Protein AF-L7U6J7-F1 (afdb_monomer)

Sequence (99 aa):
MTSPKTPPRTPTPGMAELVERLERAVTASLGSLGEGTKPLLDVVREGAKALEPGPGGARLSLKEREAWGVQLESTFQRLEDVMEGLQLAARAQAGGKRD

Mean predicted aligned error: 8.23 Å

Foldseek 3Di:
DDDDDDDDDDDDDAQQVVLVVVLVVLCVLQPVLSVVLVVLSVLSNVLSCQCDPDVPDDHDDPVVNVVSVVSNVVSVVVVVVSSVVSVVVVVVVVVPPDD

Secondary structure (DSSP, 8-state):
-----PPP-PPPPPHHHHHHHHHHHHHHHHGGGGGGGHHHHHHHHHHHHHHS--TTPPPPPHHHHHHHHHHHHHHHHHHHHHHHHHHHHHHHHHHS---

Solvent-accessible surface area (backbone atoms only — not comparable to full-atom values): 5975 Å² total; per-residue (Å²): 138,83,78,84,81,75,78,84,79,76,80,78,79,52,60,64,58,52,46,56,49,47,55,50,52,48,37,73,75,43,50,83,61,28,64,80,45,45,74,51,51,50,52,50,49,54,46,31,47,52,76,58,45,57,94,91,49,73,78,64,53,71,69,56,48,51,52,45,48,56,53,46,53,56,40,51,54,51,49,50,55,52,53,50,52,50,52,53,52,53,51,51,61,67,67,64,77,76,128

Organism: Myxococcus stipitatus (strain DSM 14675 / JCM 12634 / Mx s8) (NCBI:txid1278073)

Nearest PDB structures (foldseek):
  2ap3-assembly1_A  TM=6.299E-01  e=7.392E+00  Staphylococcus aureus subsp. aureus MW2

Radius of gyration: 19.5 Å; Cα contacts (8 Å, |Δi|>4): 43; chains: 1; bounding box: 52×54×45 Å

Structure (mmCIF, N/CA/C/O backbone):
data_AF-L7U6J7-F1
#
_entry.id   AF-L7U6J7-F1
#
loop_
_atom_site.group_PDB
_atom_site.id
_atom_site.type_symbol
_atom_site.label_atom_id
_atom_site.label_alt_id
_atom_site.label_comp_id
_atom_site.label_asym_id
_atom_site.label_entity_id
_atom_site.label_seq_id
_atom_site.pdbx_PDB_ins_code
_atom_site.Cartn_x
_atom_site.Cartn_y
_atom_site.Cartn_z
_atom_site.occupancy
_atom_site.B_iso_or_equiv
_atom_site.auth_seq_id
_atom_site.auth_comp_id
_atom_site.auth_asym_id
_atom_site.auth_atom_id
_atom_site.pdbx_PDB_model_num
ATOM 1 N N . MET A 1 1 ? -22.896 47.154 -4.694 1.00 44.56 1 MET A N 1
ATOM 2 C CA . MET A 1 1 ? -22.556 45.976 -3.869 1.00 44.56 1 MET A CA 1
ATOM 3 C C . MET A 1 1 ? -22.317 44.805 -4.812 1.00 44.56 1 MET A C 1
ATOM 5 O O . MET A 1 1 ? -23.281 44.273 -5.341 1.00 44.56 1 MET A O 1
ATOM 9 N N . THR A 1 2 ? -21.066 44.470 -5.123 1.00 55.75 2 THR A N 1
ATOM 10 C CA . THR A 1 2 ? -20.729 43.304 -5.956 1.00 55.75 2 THR A CA 1
ATOM 11 C C . THR A 1 2 ? -20.306 42.161 -5.039 1.00 55.75 2 THR A C 1
ATOM 13 O O . THR A 1 2 ? -19.296 42.251 -4.345 1.00 55.75 2 THR A O 1
ATOM 16 N N . SER A 1 3 ? -21.120 41.107 -4.983 1.00 56.84 3 SER A N 1
ATOM 17 C CA . SER A 1 3 ? -20.820 39.903 -4.205 1.00 56.84 3 SER A CA 1
ATOM 18 C C . SER A 1 3 ? -19.557 39.217 -4.742 1.00 56.84 3 SER A C 1
ATOM 20 O O . SER A 1 3 ? -19.438 39.044 -5.959 1.00 56.84 3 SER A O 1
ATOM 22 N N . PRO A 1 4 ? -18.619 38.787 -3.880 1.00 60.41 4 PRO A N 1
ATOM 23 C CA . PRO A 1 4 ? -17.456 38.033 -4.322 1.00 60.41 4 PRO A CA 1
ATOM 24 C C . PRO A 1 4 ? -17.881 36.632 -4.784 1.00 60.41 4 PRO A C 1
ATOM 26 O O . PRO A 1 4 ? -18.419 35.835 -4.016 1.00 60.41 4 PRO A O 1
ATOM 29 N N . LYS A 1 5 ? -17.627 36.332 -6.062 1.00 61.19 5 LYS A N 1
ATOM 30 C CA . LYS A 1 5 ? -17.779 35.005 -6.668 1.00 61.19 5 LYS A CA 1
ATOM 31 C C . LYS A 1 5 ? -16.718 34.077 -6.075 1.00 61.19 5 LYS A C 1
ATOM 33 O O . LYS A 1 5 ? -15.545 34.172 -6.423 1.00 61.19 5 LYS A O 1
ATOM 38 N N . THR A 1 6 ? -17.118 33.207 -5.154 1.00 66.44 6 THR A N 1
ATOM 39 C CA . THR A 1 6 ? -16.232 32.179 -4.596 1.00 66.44 6 THR A CA 1
ATOM 40 C C . THR A 1 6 ? -15.828 31.211 -5.718 1.00 66.44 6 THR A C 1
ATOM 42 O O . THR A 1 6 ? -16.708 30.765 -6.461 1.00 66.44 6 THR A O 1
ATOM 45 N N . PRO A 1 7 ? -14.533 30.890 -5.898 1.00 65.88 7 PRO A N 1
ATOM 46 C CA . PRO A 1 7 ? -14.125 29.895 -6.882 1.00 65.88 7 PRO A CA 1
ATOM 47 C C . PRO A 1 7 ? -14.674 28.511 -6.490 1.00 65.88 7 PRO A C 1
ATOM 49 O O . PRO A 1 7 ? -14.757 28.206 -5.294 1.00 65.88 7 PRO A O 1
ATOM 52 N N . PRO A 1 8 ? -15.066 27.666 -7.462 1.00 67.19 8 PRO A N 1
ATOM 53 C CA . PRO A 1 8 ? -15.501 26.307 -7.169 1.00 67.19 8 PRO A CA 1
ATOM 54 C C . PRO A 1 8 ? -14.341 25.541 -6.526 1.00 67.19 8 PRO A C 1
ATOM 56 O O . PRO A 1 8 ? -13.254 25.456 -7.096 1.00 67.19 8 PRO A O 1
ATOM 59 N N . ARG A 1 9 ? -14.558 24.992 -5.325 1.00 61.66 9 ARG A N 1
ATOM 60 C CA . ARG A 1 9 ? -13.611 24.047 -4.723 1.00 61.66 9 ARG A CA 1
ATOM 61 C C . ARG A 1 9 ? -13.667 22.782 -5.572 1.00 61.66 9 ARG A C 1
ATOM 63 O O . ARG A 1 9 ? -14.707 22.129 -5.611 1.00 61.66 9 ARG A O 1
ATOM 70 N N . THR A 1 10 ? -12.589 22.454 -6.276 1.00 65.31 10 THR A N 1
ATOM 71 C CA . THR A 1 10 ? -12.444 21.119 -6.865 1.00 65.31 10 THR A CA 1
ATOM 72 C C . THR A 1 10 ? -12.567 20.089 -5.742 1.00 65.31 10 THR A C 1
ATOM 74 O O . THR A 1 10 ? -11.886 20.252 -4.724 1.00 65.31 10 THR A O 1
ATOM 77 N N . PRO A 1 11 ? -13.438 19.075 -5.871 1.00 69.75 11 PRO A N 1
ATOM 78 C CA . PRO A 1 11 ? -13.563 18.046 -4.851 1.00 69.75 11 PRO A CA 1
ATOM 79 C C . PRO A 1 11 ? -12.220 17.328 -4.691 1.00 69.75 11 PRO A C 1
ATOM 81 O O . PRO A 1 11 ? -11.580 16.959 -5.676 1.00 69.75 11 PRO A O 1
ATOM 84 N N . THR A 1 12 ? -11.772 17.183 -3.445 1.00 74.56 12 THR A N 1
ATOM 85 C CA . THR A 1 12 ? -10.593 16.379 -3.118 1.00 74.56 12 THR A CA 1
ATOM 86 C C . THR A 1 12 ? -10.911 14.919 -3.449 1.00 74.56 12 THR A C 1
ATOM 88 O O . THR A 1 12 ? -11.977 14.448 -3.043 1.00 74.56 12 THR A O 1
ATOM 91 N N . PRO A 1 13 ? -10.050 14.209 -4.197 1.00 80.94 13 PRO A N 1
ATOM 92 C CA . PRO A 1 13 ? -10.284 12.804 -4.511 1.00 80.94 13 PRO A CA 1
ATOM 93 C C . PRO A 1 13 ? -10.287 11.967 -3.227 1.00 80.94 13 PRO A C 1
ATOM 95 O O . PRO A 1 13 ? -9.488 12.217 -2.323 1.00 80.94 13 PRO A O 1
ATOM 98 N N . GLY A 1 14 ? -11.184 10.981 -3.158 1.00 88.62 14 GLY A N 1
ATOM 99 C CA . GLY A 1 14 ? -11.215 10.008 -2.061 1.00 88.62 14 GLY A CA 1
ATOM 100 C C . GLY A 1 14 ? -10.011 9.064 -2.104 1.00 88.62 14 GLY A C 1
ATOM 101 O O . GLY A 1 14 ? -9.338 8.940 -3.134 1.00 88.62 14 GLY A O 1
ATOM 102 N N . MET A 1 15 ? -9.748 8.359 -1.003 1.00 89.38 15 MET A N 1
ATOM 103 C CA . MET A 1 15 ? -8.601 7.449 -0.904 1.00 89.38 15 MET A CA 1
ATOM 104 C C . MET A 1 15 ? -8.656 6.342 -1.958 1.00 89.38 15 MET A C 1
ATOM 106 O O . MET A 1 15 ? -7.638 6.039 -2.572 1.00 89.38 15 MET A O 1
ATOM 110 N N . ALA A 1 16 ? -9.838 5.781 -2.220 1.00 88.69 16 ALA A N 1
ATOM 111 C CA . ALA A 1 16 ? -10.007 4.747 -3.242 1.00 88.69 16 ALA A CA 1
ATOM 112 C C . ALA A 1 16 ? -9.551 5.228 -4.631 1.00 88.69 16 ALA A C 1
ATOM 114 O O . ALA A 1 16 ? -8.814 4.526 -5.322 1.00 88.69 16 ALA A O 1
ATOM 115 N N . GLU A 1 17 ? -9.909 6.459 -5.001 1.00 92.12 17 GLU A N 1
ATOM 116 C CA . GLU A 1 17 ? -9.525 7.044 -6.286 1.00 92.12 17 GLU A CA 1
ATOM 117 C C . GLU A 1 17 ? -8.006 7.274 -6.370 1.00 92.12 17 GLU A C 1
ATOM 119 O O . GLU A 1 17 ? -7.390 7.054 -7.416 1.00 92.12 17 GLU A O 1
ATOM 124 N N . LEU A 1 18 ? -7.379 7.691 -5.264 1.00 92.62 18 LEU A N 1
ATOM 125 C CA . LEU A 1 18 ? -5.926 7.852 -5.182 1.00 92.62 18 LEU A CA 1
ATOM 126 C C . LEU A 1 18 ? -5.195 6.517 -5.363 1.00 92.62 18 LEU A C 1
ATOM 128 O O . LEU A 1 18 ? -4.210 6.471 -6.103 1.00 92.62 18 LEU A 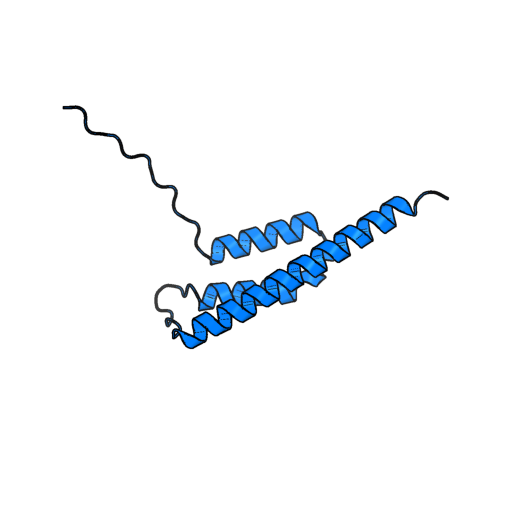O 1
ATOM 132 N N . VAL A 1 19 ? -5.694 5.432 -4.763 1.00 93.25 19 VAL A N 1
ATOM 133 C CA . VAL A 1 19 ? -5.129 4.088 -4.961 1.00 93.25 19 VAL A CA 1
ATOM 134 C C . VAL A 1 19 ? -5.256 3.652 -6.419 1.00 93.25 19 VAL A C 1
ATOM 136 O O . VAL A 1 19 ? -4.263 3.255 -7.019 1.00 93.25 19 VAL A O 1
ATOM 139 N N . GLU A 1 20 ? -6.423 3.815 -7.044 1.00 93.44 20 GLU A N 1
ATOM 140 C CA . GLU A 1 20 ? -6.598 3.467 -8.462 1.00 93.44 20 GLU A CA 1
ATOM 141 C C . GLU A 1 20 ? -5.693 4.287 -9.396 1.00 93.44 20 GLU A C 1
ATOM 143 O O . GLU A 1 20 ? -5.273 3.823 -10.462 1.00 93.44 20 GLU A O 1
ATOM 148 N N . ARG A 1 21 ? -5.408 5.547 -9.051 1.00 94.25 21 ARG A N 1
ATOM 149 C CA . ARG A 1 21 ? -4.442 6.374 -9.791 1.00 94.25 21 ARG A CA 1
ATOM 150 C C . ARG A 1 21 ? -3.016 5.854 -9.613 1.00 94.25 21 A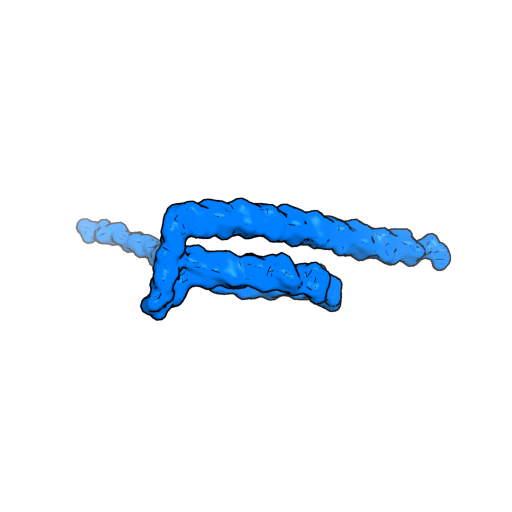RG A C 1
ATOM 152 O O . ARG A 1 21 ? -2.294 5.775 -10.606 1.00 94.25 21 ARG A O 1
ATOM 159 N N . LEU A 1 22 ? -2.630 5.467 -8.397 1.00 92.06 22 LEU A N 1
ATOM 160 C CA . LEU A 1 22 ? -1.321 4.877 -8.111 1.00 92.06 22 LEU A CA 1
ATOM 161 C C . LEU A 1 22 ? -1.115 3.572 -8.889 1.00 92.06 22 LEU A C 1
ATOM 163 O O . LEU A 1 22 ? -0.114 3.430 -9.583 1.00 92.06 22 LEU A O 1
ATOM 167 N N . GLU A 1 23 ? -2.076 2.651 -8.842 1.00 91.88 23 GLU A N 1
ATOM 168 C CA . GLU A 1 23 ? -1.993 1.363 -9.544 1.00 91.88 23 GLU A CA 1
ATOM 169 C C . GLU A 1 23 ? -1.813 1.540 -11.055 1.00 91.88 23 GLU A C 1
ATOM 171 O O . GLU A 1 23 ? -0.985 0.868 -11.680 1.00 91.88 23 GLU A O 1
ATOM 176 N N . ARG A 1 24 ? -2.544 2.495 -11.644 1.00 91.94 24 ARG A N 1
ATOM 177 C CA . ARG A 1 24 ? -2.393 2.860 -13.058 1.00 91.94 24 ARG A CA 1
ATOM 178 C C . ARG A 1 24 ? -1.020 3.448 -13.352 1.00 91.94 24 ARG A C 1
ATOM 180 O O . ARG A 1 24 ? -0.415 3.065 -14.350 1.00 91.94 24 ARG A O 1
ATOM 187 N N . ALA A 1 25 ? -0.520 4.343 -12.502 1.00 90.44 25 ALA A N 1
ATOM 188 C CA . ALA A 1 25 ? 0.794 4.954 -12.678 1.00 90.44 25 ALA A CA 1
ATOM 189 C C . ALA A 1 25 ? 1.927 3.918 -12.597 1.00 90.44 25 ALA A C 1
ATOM 191 O O . ALA A 1 25 ? 2.822 3.914 -13.444 1.00 90.44 25 ALA A O 1
ATOM 192 N N . VAL A 1 26 ? 1.857 3.000 -11.629 1.00 87.88 26 VAL A N 1
ATOM 193 C CA . VAL A 1 26 ? 2.830 1.912 -11.461 1.00 87.88 26 VAL A CA 1
ATOM 194 C C . VAL A 1 26 ? 2.781 0.957 -12.654 1.00 87.88 26 VAL A C 1
ATOM 196 O O . VAL A 1 26 ? 3.818 0.658 -13.244 1.00 87.88 26 VAL A O 1
ATOM 199 N N . THR A 1 27 ? 1.584 0.551 -13.085 1.00 86.25 27 THR A N 1
ATOM 200 C CA . THR A 1 27 ? 1.409 -0.319 -14.261 1.00 86.25 27 THR A CA 1
ATOM 201 C C . THR A 1 27 ? 1.944 0.336 -15.537 1.00 86.25 27 THR A C 1
ATOM 203 O O . THR A 1 27 ? 2.658 -0.305 -16.305 1.00 86.25 27 THR A O 1
ATOM 206 N N . ALA A 1 28 ? 1.649 1.621 -15.755 1.00 87.69 28 ALA A N 1
ATOM 207 C CA . ALA A 1 28 ? 2.130 2.360 -16.920 1.00 87.69 28 ALA A CA 1
ATOM 208 C C . ALA A 1 28 ? 3.658 2.529 -16.926 1.00 87.69 28 ALA A C 1
ATOM 210 O O . ALA A 1 28 ? 4.270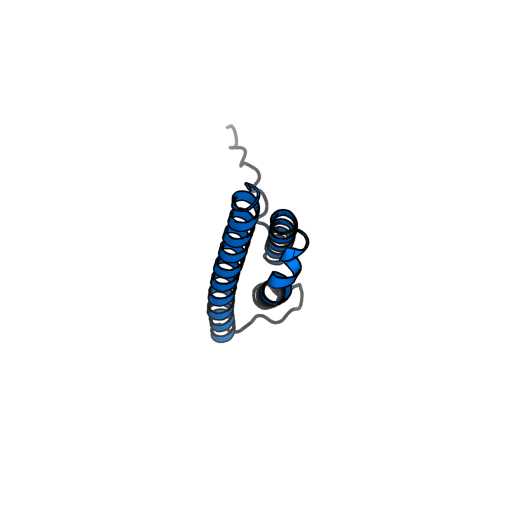 2.499 -17.990 1.00 87.69 28 ALA A O 1
ATOM 211 N N . SER A 1 29 ? 4.269 2.687 -15.749 1.00 83.31 29 SER A N 1
ATOM 212 C CA . SER A 1 29 ? 5.715 2.903 -15.619 1.00 83.31 29 SER A CA 1
ATOM 213 C C . SER A 1 29 ? 6.521 1.609 -15.724 1.00 83.31 29 SER A C 1
ATOM 215 O O . SER A 1 29 ? 7.634 1.623 -16.244 1.00 83.31 29 SER A O 1
ATOM 217 N N . LEU A 1 30 ? 5.979 0.493 -15.227 1.00 82.00 30 LEU A N 1
ATOM 218 C CA . LEU A 1 30 ? 6.709 -0.774 -15.105 1.00 82.00 30 LEU A CA 1
ATOM 219 C C . LEU A 1 30 ? 6.312 -1.826 -16.151 1.00 82.00 30 LEU A C 1
ATOM 221 O O . LEU A 1 30 ? 7.034 -2.806 -16.336 1.00 82.00 30 LEU A O 1
ATOM 225 N N . GLY A 1 31 ? 5.177 -1.666 -16.837 1.00 82.62 31 GLY A N 1
ATOM 226 C CA . GLY A 1 31 ? 4.679 -2.659 -17.789 1.00 82.62 31 GLY A CA 1
ATOM 227 C C . GLY A 1 31 ? 4.545 -4.044 -17.145 1.00 82.62 31 GLY A C 1
ATOM 228 O O . GLY A 1 31 ? 3.967 -4.182 -16.067 1.00 82.62 31 GLY A O 1
ATOM 229 N N . SER A 1 32 ? 5.120 -5.077 -17.771 1.00 78.25 32 SER A N 1
ATOM 230 C CA . SER A 1 32 ? 5.097 -6.453 -17.246 1.00 78.25 32 SER A CA 1
ATOM 231 C C . SER A 1 32 ? 5.834 -6.622 -15.912 1.00 78.25 32 SER A C 1
ATOM 233 O O . SER A 1 32 ? 5.531 -7.549 -15.169 1.00 78.25 32 SER A O 1
ATOM 235 N N . LEU A 1 33 ? 6.767 -5.725 -15.566 1.00 76.75 33 LEU A N 1
ATOM 236 C CA . LEU A 1 33 ? 7.458 -5.745 -14.269 1.00 76.75 33 LEU A CA 1
ATOM 237 C C . LEU A 1 33 ? 6.548 -5.281 -13.121 1.00 76.75 33 LEU A C 1
ATOM 239 O O . LEU A 1 33 ? 6.841 -5.544 -11.955 1.00 76.75 33 LEU A O 1
ATOM 243 N N . GLY A 1 34 ? 5.417 -4.643 -13.444 1.00 78.50 34 GLY A N 1
ATOM 244 C CA . GLY A 1 34 ? 4.417 -4.215 -12.470 1.00 78.50 34 GLY A CA 1
ATOM 245 C C . GLY A 1 34 ? 3.820 -5.371 -11.663 1.00 78.50 34 GLY A C 1
ATOM 246 O O . GLY A 1 34 ? 3.373 -5.150 -10.539 1.00 78.50 34 GLY A O 1
ATOM 247 N N . GLU A 1 35 ? 3.879 -6.616 -12.156 1.00 81.75 35 GLU A N 1
ATOM 248 C CA . GLU A 1 35 ? 3.435 -7.792 -11.394 1.00 81.75 35 GLU A CA 1
ATOM 249 C C . GLU A 1 35 ? 4.147 -7.935 -10.042 1.00 81.75 35 GLU A C 1
ATOM 251 O O . GLU A 1 35 ? 3.506 -8.312 -9.062 1.00 81.75 35 GLU A O 1
ATOM 256 N N . GLY A 1 36 ? 5.426 -7.547 -9.955 1.00 81.50 36 GLY A N 1
ATOM 257 C CA . GLY A 1 36 ? 6.191 -7.569 -8.704 1.00 81.50 36 GLY A CA 1
ATOM 258 C C . GLY A 1 36 ? 5.695 -6.577 -7.646 1.00 81.50 36 GLY A C 1
ATOM 259 O O . GLY A 1 36 ? 6.003 -6.731 -6.469 1.00 81.50 36 GLY A O 1
ATOM 260 N N . THR A 1 37 ? 4.896 -5.581 -8.040 1.00 88.75 37 THR A N 1
ATOM 261 C CA . THR A 1 37 ? 4.346 -4.566 -7.124 1.00 88.75 37 THR A CA 1
ATOM 262 C C . THR A 1 37 ? 2.938 -4.892 -6.626 1.00 88.75 37 THR A C 1
ATOM 264 O O . THR A 1 37 ? 2.491 -4.287 -5.651 1.00 88.75 37 THR A O 1
ATOM 267 N N . LYS A 1 38 ? 2.248 -5.873 -7.234 1.00 90.25 38 LYS A N 1
ATOM 268 C CA . LYS A 1 38 ? 0.858 -6.236 -6.892 1.00 90.25 38 LYS A CA 1
ATOM 269 C C . LYS A 1 38 ? 0.639 -6.491 -5.394 1.00 90.25 38 LYS A C 1
ATOM 271 O O . LYS A 1 38 ? -0.266 -5.867 -4.847 1.00 90.25 38 LYS A O 1
ATOM 276 N N . PRO A 1 39 ? 1.477 -7.284 -4.691 1.00 92.06 39 PRO A N 1
ATOM 277 C CA . PRO A 1 39 ? 1.254 -7.545 -3.267 1.00 92.06 39 PRO A CA 1
ATOM 278 C C . PRO A 1 39 ? 1.307 -6.281 -2.402 1.00 92.06 39 PRO A C 1
ATOM 280 O O . PRO A 1 39 ? 0.611 -6.188 -1.396 1.00 92.06 39 PRO A O 1
ATOM 283 N N . LEU A 1 40 ? 2.125 -5.295 -2.784 1.00 94.62 40 LEU A N 1
ATOM 284 C CA . LEU A 1 40 ? 2.231 -4.028 -2.061 1.00 94.62 40 LEU A CA 1
ATOM 285 C C . LEU A 1 40 ? 1.028 -3.124 -2.364 1.00 94.62 40 LEU A C 1
ATOM 287 O O . LEU A 1 40 ? 0.485 -2.495 -1.459 1.00 94.62 40 LEU A O 1
ATOM 291 N N . LEU A 1 41 ? 0.570 -3.100 -3.617 1.00 94.81 41 LEU A N 1
ATOM 292 C CA . LEU A 1 41 ? -0.623 -2.354 -4.023 1.00 94.81 41 LEU A CA 1
ATOM 293 C C . LEU A 1 41 ? -1.903 -2.907 -3.377 1.00 94.81 41 LEU A C 1
ATOM 295 O O . LEU A 1 41 ? -2.761 -2.122 -2.974 1.00 94.81 41 LEU A O 1
ATOM 299 N N . ASP A 1 42 ? -2.002 -4.224 -3.181 1.00 95.88 42 ASP A N 1
ATOM 300 C CA . ASP A 1 42 ? -3.107 -4.839 -2.438 1.00 95.88 42 ASP A CA 1
ATOM 301 C C . ASP A 1 42 ? -3.159 -4.349 -0.984 1.00 95.88 42 ASP A C 1
ATOM 303 O O . ASP A 1 42 ? -4.228 -3.989 -0.490 1.00 95.88 42 ASP A O 1
ATOM 307 N N . VAL A 1 43 ? -2.012 -4.238 -0.305 1.00 96.75 43 VAL A N 1
ATOM 308 C CA . VAL A 1 43 ? -1.953 -3.686 1.061 1.00 96.75 43 VAL A CA 1
ATOM 309 C C . VAL A 1 43 ? -2.400 -2.222 1.087 1.00 96.75 43 VAL A C 1
ATOM 311 O O . VAL A 1 43 ? -3.158 -1.826 1.974 1.00 96.75 43 VAL A O 1
ATOM 314 N N . VAL A 1 44 ? -1.984 -1.421 0.100 1.00 96.31 44 VAL A N 1
ATOM 315 C CA . VAL A 1 44 ? -2.417 -0.021 -0.031 1.00 96.31 44 VAL A CA 1
ATOM 316 C C . VAL A 1 44 ? -3.933 0.073 -0.240 1.00 96.31 44 VAL A C 1
ATOM 318 O O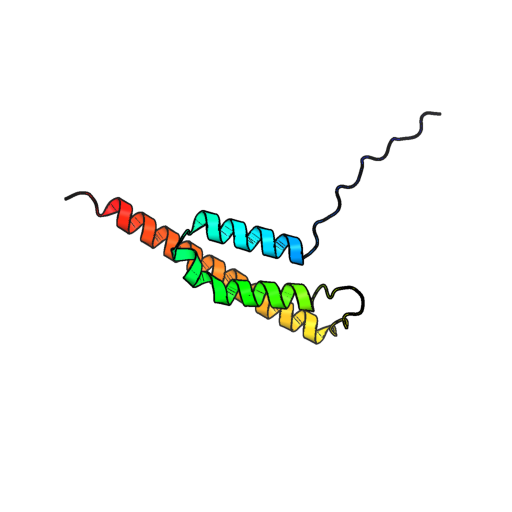 . VAL A 1 44 ? -4.597 0.900 0.391 1.00 96.31 44 VAL A O 1
ATOM 321 N N . ARG A 1 45 ? -4.503 -0.803 -1.073 1.00 95.56 45 ARG A N 1
ATOM 322 C CA . ARG A 1 45 ? -5.949 -0.885 -1.322 1.00 95.56 45 ARG A CA 1
ATOM 323 C C . ARG A 1 45 ? -6.725 -1.247 -0.060 1.00 95.56 45 ARG A C 1
ATOM 325 O O . ARG A 1 45 ? -7.739 -0.611 0.233 1.00 95.56 45 ARG A O 1
ATOM 332 N N . GLU A 1 46 ? -6.268 -2.247 0.683 1.00 95.31 46 GLU A N 1
ATOM 333 C CA . GLU A 1 46 ? -6.919 -2.662 1.927 1.00 95.31 46 GLU A CA 1
ATOM 334 C C . GLU A 1 46 ? -6.837 -1.566 2.996 1.00 95.31 46 GLU A C 1
ATOM 336 O O . GLU A 1 46 ? -7.846 -1.252 3.630 1.00 95.31 46 GLU A O 1
ATOM 341 N N . GLY A 1 47 ? -5.688 -0.895 3.122 1.00 95.19 47 GLY A N 1
ATOM 342 C CA . GLY A 1 47 ? -5.537 0.236 4.036 1.00 95.19 47 GLY A CA 1
ATOM 343 C C . GLY A 1 47 ? -6.453 1.408 3.688 1.00 95.19 47 GLY A C 1
ATOM 344 O O . GLY A 1 47 ? -7.091 1.969 4.578 1.00 95.19 47 GLY A O 1
ATOM 345 N N . ALA A 1 48 ? -6.605 1.735 2.402 1.00 93.94 48 ALA A N 1
ATOM 346 C CA . ALA A 1 48 ? -7.533 2.772 1.953 1.00 93.94 48 ALA A CA 1
ATOM 347 C C . ALA A 1 48 ? -8.991 2.450 2.321 1.00 93.94 48 ALA A C 1
ATOM 349 O O . ALA A 1 48 ? -9.687 3.307 2.865 1.00 93.94 48 ALA A O 1
ATOM 350 N N . LYS A 1 49 ? -9.444 1.207 2.099 1.00 93.12 49 LYS A N 1
ATOM 351 C CA . LYS A 1 49 ? -10.794 0.763 2.497 1.00 93.12 49 LYS A CA 1
ATOM 352 C C . LYS A 1 49 ? -11.001 0.818 4.009 1.00 93.12 49 LYS A C 1
ATOM 354 O O . LYS A 1 49 ? -12.097 1.132 4.468 1.00 93.12 49 LYS A O 1
ATOM 359 N N . ALA A 1 50 ? -9.970 0.482 4.779 1.00 93.19 50 ALA A N 1
ATOM 360 C CA . ALA A 1 50 ? -10.049 0.458 6.231 1.00 93.19 50 ALA A CA 1
ATOM 361 C C . ALA A 1 50 ? -10.083 1.880 6.826 1.00 93.19 50 ALA A C 1
ATOM 363 O O . ALA A 1 50 ? -10.834 2.150 7.765 1.00 93.19 50 ALA A O 1
ATOM 364 N N . LEU A 1 51 ? -9.297 2.808 6.269 1.00 92.31 51 LEU A N 1
ATOM 365 C CA . LEU A 1 51 ? -9.199 4.193 6.742 1.00 92.31 51 LEU A CA 1
ATOM 366 C C . LEU A 1 51 ? -10.377 5.069 6.294 1.00 92.31 51 LEU A C 1
ATOM 368 O O . LEU A 1 51 ? -10.850 5.900 7.082 1.00 92.31 51 LEU A O 1
ATOM 372 N N . GLU A 1 52 ? -10.867 4.850 5.074 1.00 91.81 52 GLU A N 1
ATOM 373 C CA . GLU A 1 52 ? -12.023 5.519 4.477 1.00 91.81 52 GLU A CA 1
ATOM 374 C C . GLU A 1 52 ? -13.113 4.488 4.126 1.00 91.81 52 GLU A C 1
ATOM 376 O O . GLU A 1 52 ? -13.334 4.163 2.956 1.00 91.81 52 GLU A O 1
ATOM 381 N N . PRO A 1 53 ? -13.803 3.931 5.140 1.00 86.25 53 PRO A N 1
ATOM 382 C CA . PRO A 1 53 ? -14.857 2.960 4.904 1.00 86.25 53 PRO A CA 1
ATOM 383 C C . PRO A 1 53 ? -16.044 3.619 4.191 1.00 86.25 53 PRO A C 1
ATOM 385 O O . PRO A 1 53 ? -16.432 4.749 4.502 1.00 86.25 53 PRO A O 1
ATOM 388 N N . GLY A 1 54 ? -16.645 2.888 3.250 1.00 84.94 54 GLY A N 1
ATOM 389 C CA . GLY A 1 54 ? -17.827 3.339 2.517 1.00 84.94 54 GLY A CA 1
ATOM 390 C C . GLY A 1 54 ? -19.069 3.535 3.405 1.00 84.94 54 GLY A C 1
ATOM 391 O O . GLY A 1 54 ? -19.039 3.277 4.613 1.00 84.94 54 GLY A O 1
ATOM 392 N N . PRO A 1 55 ? -20.200 3.970 2.821 1.00 83.75 55 PRO A N 1
ATOM 393 C CA . PRO A 1 55 ? -21.450 4.163 3.552 1.00 83.75 55 PRO A CA 1
ATOM 394 C C . PRO A 1 55 ? -21.858 2.898 4.322 1.00 83.75 55 PRO A C 1
ATOM 396 O O . PRO A 1 55 ? -21.976 1.823 3.741 1.00 83.75 55 PRO A O 1
ATO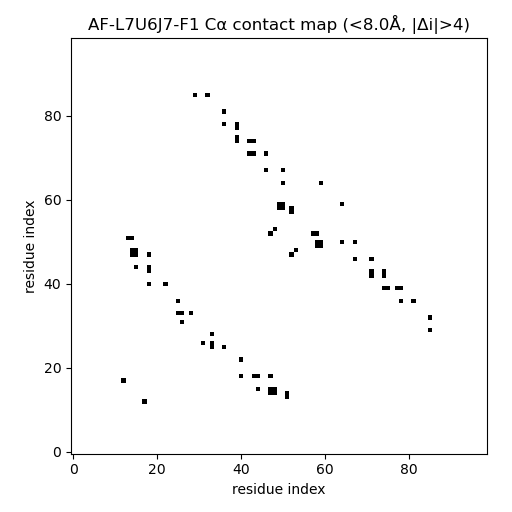M 399 N N . GLY A 1 56 ? -22.067 3.027 5.635 1.00 84.75 56 GLY A N 1
ATOM 400 C CA . GLY A 1 56 ? -22.406 1.900 6.515 1.00 84.75 56 GLY A CA 1
ATOM 401 C C . GLY A 1 56 ? -21.211 1.072 7.007 1.00 84.75 56 GLY A C 1
ATOM 402 O O . GLY A 1 56 ? -21.406 0.151 7.796 1.00 84.75 56 GLY A O 1
ATOM 403 N N . GLY A 1 57 ? -19.983 1.398 6.596 1.00 86.12 57 GLY A N 1
ATOM 404 C CA . GLY A 1 57 ? -18.777 0.743 7.089 1.00 86.12 57 GLY A CA 1
ATOM 405 C C . GLY A 1 57 ? -18.379 1.207 8.495 1.00 86.12 57 GLY A C 1
ATOM 406 O O . GLY A 1 57 ? -18.553 2.369 8.874 1.00 86.12 57 GLY A O 1
ATOM 407 N N . ALA A 1 58 ? -17.833 0.280 9.282 1.00 89.62 58 ALA A N 1
ATOM 408 C CA . ALA A 1 58 ? -17.374 0.565 10.633 1.00 89.62 58 ALA A CA 1
ATOM 409 C C . ALA A 1 58 ? -16.113 1.437 10.607 1.00 89.62 58 ALA A C 1
ATOM 411 O O . ALA A 1 58 ? -15.155 1.161 9.887 1.00 89.62 58 ALA A O 1
ATOM 412 N N . ARG A 1 59 ? -16.098 2.492 11.425 1.00 91.00 59 ARG A N 1
ATOM 413 C CA . ARG A 1 59 ? -14.898 3.308 11.623 1.00 91.00 59 ARG A CA 1
ATOM 414 C C . ARG A 1 59 ? -13.931 2.577 12.545 1.00 91.00 59 ARG A C 1
ATOM 416 O O . ARG A 1 59 ? -14.315 2.178 13.638 1.00 91.00 59 ARG A O 1
ATOM 423 N N . LEU A 1 60 ? -12.671 2.514 12.131 1.00 94.00 60 LEU A N 1
ATOM 424 C CA . LEU A 1 60 ? -11.575 2.034 12.968 1.00 94.00 60 LEU A CA 1
ATOM 425 C C . LEU A 1 60 ? -11.394 2.894 14.224 1.00 94.00 60 LEU A C 1
ATOM 427 O O . LEU A 1 60 ? -11.565 4.125 14.173 1.00 94.00 60 LEU A O 1
ATOM 431 N N . SER A 1 61 ? -10.970 2.245 15.309 1.00 96.06 61 SER A N 1
ATOM 432 C CA . SER A 1 61 ? -10.435 2.901 16.503 1.00 96.06 61 SER A CA 1
ATOM 433 C C . SER A 1 61 ? -9.143 3.664 16.189 1.00 96.06 61 SER A C 1
ATOM 435 O O . SER A 1 61 ? -8.512 3.459 15.151 1.00 96.06 61 SER A O 1
ATOM 437 N N . LEU A 1 62 ? -8.721 4.550 17.097 1.00 95.19 62 LEU A N 1
ATOM 438 C CA . LEU A 1 62 ? -7.478 5.310 16.929 1.00 95.19 62 LEU A CA 1
ATOM 439 C C . LEU A 1 62 ? -6.264 4.383 16.752 1.00 95.19 62 LEU A C 1
ATOM 441 O O . LEU A 1 62 ? -5.516 4.540 15.795 1.00 95.19 62 LEU A O 1
ATOM 445 N N . LYS A 1 63 ? -6.137 3.364 17.609 1.00 96.69 63 LYS A N 1
ATOM 446 C CA . LYS A 1 63 ? -5.033 2.396 17.568 1.00 96.69 63 LYS A CA 1
ATOM 447 C C . LYS A 1 63 ? -4.977 1.628 16.244 1.00 96.69 63 LYS A C 1
ATOM 449 O O . LYS A 1 63 ? -3.901 1.383 15.712 1.00 96.69 63 LYS A O 1
ATOM 454 N N . GLU A 1 64 ? -6.131 1.244 15.704 1.00 96.75 64 GLU A N 1
ATOM 455 C CA . GLU A 1 64 ? -6.198 0.560 14.408 1.00 96.75 64 GLU A CA 1
ATOM 456 C C . GLU A 1 64 ? -5.818 1.491 13.250 1.00 96.75 64 GLU A C 1
ATOM 458 O O . GLU A 1 64 ? -5.143 1.059 12.319 1.00 96.75 64 GLU A O 1
ATOM 463 N N . ARG A 1 65 ? -6.199 2.774 13.312 1.00 95.31 65 ARG A N 1
ATOM 464 C CA . ARG A 1 65 ? -5.769 3.775 12.319 1.00 95.31 65 ARG A CA 1
ATOM 465 C C . ARG A 1 65 ? -4.263 4.002 12.362 1.00 95.31 65 ARG A C 1
ATOM 467 O O . ARG A 1 65 ? -3.644 4.075 11.308 1.00 95.31 65 ARG A O 1
ATOM 474 N N . GLU A 1 66 ? -3.678 4.091 13.554 1.00 97.06 66 GLU A N 1
ATOM 475 C CA . GLU A 1 66 ? -2.228 4.229 13.734 1.00 97.06 66 GLU A CA 1
ATOM 476 C C . GLU A 1 66 ? -1.479 3.008 13.190 1.00 97.06 66 GLU A C 1
ATOM 478 O O . GLU A 1 66 ? -0.504 3.164 12.458 1.00 97.06 66 GLU A O 1
ATOM 483 N N . ALA A 1 67 ? -1.972 1.796 13.468 1.00 97.38 67 ALA A N 1
ATOM 484 C CA . ALA A 1 67 ? -1.399 0.565 12.928 1.00 97.38 67 ALA A CA 1
ATOM 485 C C . ALA A 1 67 ? -1.429 0.543 11.392 1.00 97.38 67 ALA A C 1
ATOM 487 O O . ALA A 1 67 ? -0.430 0.197 10.760 1.00 97.38 67 ALA A O 1
ATOM 488 N N . TRP A 1 68 ? -2.541 0.971 10.786 1.00 97.12 68 TRP A N 1
ATOM 489 C CA . TRP A 1 68 ? -2.618 1.147 9.337 1.00 97.12 68 TRP A CA 1
ATOM 490 C C . TRP A 1 68 ? -1.661 2.219 8.821 1.00 97.12 68 TRP A C 1
ATOM 492 O O . TRP A 1 68 ? -1.050 2.011 7.779 1.00 97.12 68 TRP A O 1
ATOM 502 N N . GLY A 1 69 ? -1.484 3.325 9.545 1.00 95.50 69 GLY A N 1
ATOM 503 C CA . GLY A 1 69 ? -0.506 4.359 9.203 1.00 95.50 69 GLY A CA 1
ATOM 504 C C . GLY A 1 69 ? 0.915 3.800 9.102 1.00 95.50 69 GLY A C 1
ATOM 505 O O . GLY A 1 69 ? 1.557 3.953 8.068 1.00 95.50 69 GLY A O 1
ATOM 506 N N . VAL A 1 70 ? 1.363 3.072 10.129 1.00 97.69 70 VAL A N 1
ATOM 507 C CA . VAL A 1 70 ? 2.690 2.426 10.154 1.00 97.69 70 VAL A CA 1
ATOM 508 C C . VAL A 1 70 ? 2.835 1.394 9.032 1.00 97.69 70 VAL A C 1
ATOM 510 O O . VAL A 1 70 ? 3.851 1.354 8.335 1.00 97.69 70 VAL A O 1
ATOM 513 N N . GLN A 1 71 ? 1.812 0.562 8.824 1.00 97.62 71 GLN A N 1
ATOM 514 C CA . GLN A 1 71 ? 1.833 -0.462 7.780 1.00 97.62 71 GLN A CA 1
ATOM 515 C C . GLN A 1 71 ? 1.912 0.155 6.377 1.00 97.62 71 GLN A C 1
ATOM 517 O O . GLN A 1 71 ? 2.670 -0.329 5.532 1.00 97.62 71 GLN A O 1
ATOM 522 N N . LEU A 1 72 ? 1.142 1.215 6.120 1.00 96.75 72 LEU A N 1
ATOM 523 C CA . LEU A 1 72 ? 1.131 1.909 4.835 1.00 96.75 72 LEU A CA 1
ATOM 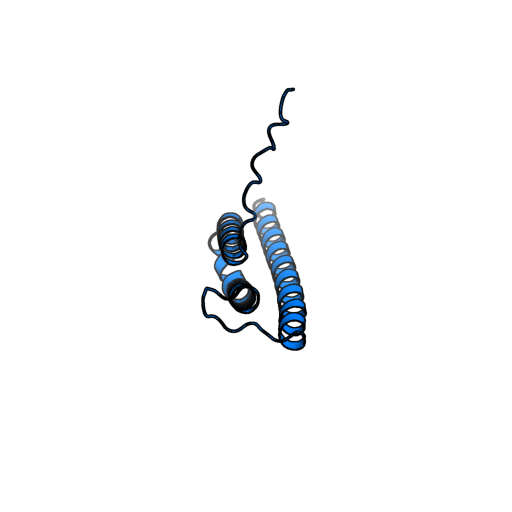524 C C . LEU A 1 72 ? 2.450 2.636 4.580 1.00 96.75 72 LEU A C 1
ATOM 526 O O . LEU A 1 72 ? 2.98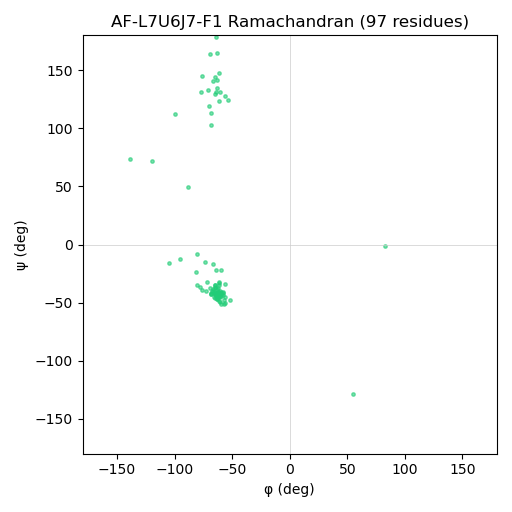1 2.516 3.481 1.00 96.75 72 LEU A O 1
ATOM 530 N N . GLU A 1 73 ? 3.017 3.306 5.584 1.00 97.19 73 GLU A N 1
ATOM 531 C CA . GLU A 1 73 ? 4.336 3.943 5.478 1.00 97.19 73 GLU A CA 1
ATOM 532 C C . GLU A 1 73 ? 5.413 2.926 5.070 1.00 97.19 73 GLU A C 1
ATOM 534 O O . GLU A 1 73 ? 6.094 3.112 4.060 1.00 97.19 73 GLU A O 1
ATOM 539 N N . SER A 1 74 ? 5.489 1.784 5.767 1.00 97.56 74 SER A N 1
ATOM 540 C CA . SER A 1 74 ? 6.429 0.712 5.409 1.00 97.56 74 SER A CA 1
ATOM 541 C C . SER A 1 74 ? 6.169 0.141 4.009 1.00 97.56 74 SER A C 1
ATOM 543 O O . SER A 1 74 ? 7.104 -0.227 3.298 1.00 97.56 74 SER A O 1
ATOM 545 N N . THR A 1 75 ? 4.904 0.061 3.594 1.00 97.12 75 THR A N 1
ATOM 546 C CA . THR A 1 75 ? 4.528 -0.440 2.265 1.00 97.12 75 THR A CA 1
ATOM 547 C C . THR A 1 75 ? 4.966 0.521 1.162 1.00 97.12 75 THR A C 1
ATOM 549 O O . THR A 1 75 ? 5.488 0.071 0.142 1.00 97.12 75 THR A O 1
ATOM 552 N N . PHE A 1 76 ? 4.811 1.833 1.364 1.00 95.31 76 PHE A N 1
ATOM 553 C CA . PHE A 1 76 ? 5.266 2.840 0.407 1.00 95.31 76 PHE A CA 1
ATOM 554 C C . PHE A 1 76 ? 6.787 2.873 0.283 1.00 95.31 76 PHE A C 1
ATOM 556 O O . PHE A 1 76 ? 7.284 2.926 -0.838 1.00 95.31 76 PHE A O 1
ATOM 563 N N . GLN A 1 77 ? 7.516 2.737 1.393 1.00 96.62 77 GLN A N 1
ATOM 564 C CA . GLN A 1 77 ? 8.975 2.630 1.353 1.00 96.62 77 GLN A CA 1
ATOM 565 C C . GLN A 1 77 ? 9.431 1.409 0.536 1.00 96.62 77 GLN A C 1
ATOM 567 O O . GLN A 1 77 ? 10.284 1.522 -0.336 1.00 96.62 77 GLN A O 1
ATOM 572 N N . ARG A 1 78 ? 8.793 0.244 0.721 1.00 95.06 78 ARG A N 1
ATOM 573 C CA . ARG A 1 78 ? 9.096 -0.946 -0.098 1.00 95.06 78 ARG A CA 1
ATOM 574 C C . ARG A 1 78 ? 8.739 -0.760 -1.570 1.00 95.06 78 ARG A C 1
ATOM 576 O O . ARG A 1 78 ? 9.430 -1.293 -2.433 1.00 95.06 78 ARG A O 1
ATOM 583 N N . LEU A 1 79 ? 7.642 -0.060 -1.869 1.00 92.50 79 LEU A N 1
ATOM 584 C CA . LEU A 1 79 ? 7.281 0.270 -3.249 1.00 92.50 79 LEU A CA 1
ATOM 585 C C . LEU A 1 79 ? 8.363 1.138 -3.896 1.00 92.50 79 LEU A C 1
ATOM 587 O O . LEU A 1 79 ? 8.725 0.875 -5.039 1.00 92.50 79 LEU A O 1
ATOM 591 N N . GLU A 1 80 ? 8.884 2.131 -3.175 1.00 92.06 80 GLU A N 1
ATOM 592 C CA . GLU A 1 80 ? 9.996 2.972 -3.626 1.00 92.06 80 GLU A CA 1
ATOM 593 C C . GLU A 1 80 ? 11.250 2.140 -3.914 1.00 92.06 80 GLU A C 1
ATOM 595 O O . GLU A 1 80 ? 11.747 2.186 -5.040 1.00 92.06 80 GLU A O 1
ATOM 600 N N . ASP A 1 81 ? 11.676 1.292 -2.972 1.00 92.50 81 ASP A N 1
ATOM 601 C CA . ASP A 1 81 ? 12.839 0.408 -3.137 1.00 92.50 81 ASP A CA 1
ATOM 602 C C . ASP A 1 81 ? 12.702 -0.502 -4.373 1.00 92.50 81 ASP A C 1
ATOM 604 O O . ASP A 1 81 ? 13.630 -0.660 -5.172 1.00 92.50 81 ASP A O 1
ATOM 608 N N . VAL A 1 82 ? 11.520 -1.102 -4.568 1.00 89.38 82 VAL A N 1
ATOM 609 C CA . VAL A 1 82 ? 11.241 -1.964 -5.726 1.00 89.38 82 VAL A CA 1
ATOM 610 C C . VAL A 1 82 ? 11.277 -1.158 -7.022 1.00 89.38 82 VAL A C 1
ATOM 612 O O . VAL A 1 82 ? 11.886 -1.598 -7.999 1.00 89.38 82 VAL A O 1
ATOM 615 N N . MET A 1 83 ? 10.649 0.019 -7.058 1.00 86.19 83 MET A N 1
ATOM 616 C CA . MET A 1 83 ? 10.665 0.878 -8.244 1.00 86.19 83 MET A CA 1
ATOM 617 C C . MET A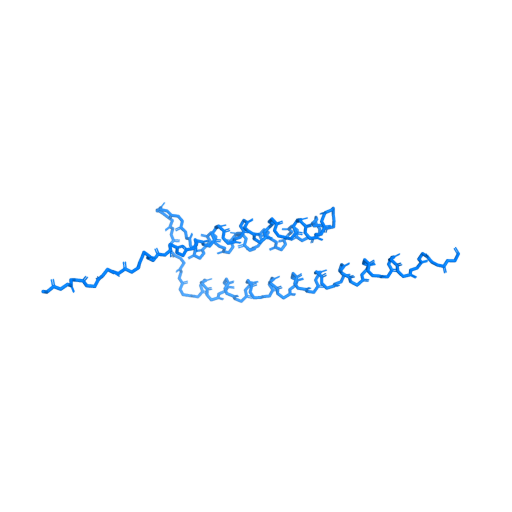 1 83 ? 12.084 1.338 -8.590 1.00 86.19 83 MET A C 1
ATOM 619 O O . MET A 1 83 ? 12.447 1.323 -9.768 1.00 86.19 83 MET A O 1
ATOM 623 N N . GLU A 1 84 ? 12.902 1.693 -7.598 1.00 88.25 84 GLU A N 1
ATOM 624 C CA . GLU A 1 84 ? 14.308 2.044 -7.801 1.00 88.25 84 GLU A CA 1
ATOM 625 C C . GLU A 1 84 ? 15.095 0.860 -8.378 1.00 88.25 84 GLU A C 1
ATOM 627 O O . GLU A 1 84 ? 15.762 0.999 -9.409 1.00 88.25 84 GLU A O 1
ATOM 632 N N . GLY A 1 85 ? 14.954 -0.330 -7.784 1.00 88.25 85 GLY A N 1
ATOM 633 C CA . GLY A 1 85 ? 15.605 -1.549 -8.263 1.00 88.25 85 GLY A CA 1
ATOM 634 C C . GLY A 1 85 ? 15.244 -1.888 -9.713 1.00 88.25 85 GLY A C 1
ATOM 635 O O . GLY A 1 85 ? 16.118 -2.227 -10.516 1.00 88.25 85 GLY A O 1
ATOM 636 N N . LEU A 1 86 ? 13.974 -1.725 -10.091 1.00 83.19 86 LEU A N 1
ATOM 637 C CA . LEU A 1 86 ? 13.513 -1.942 -11.465 1.00 83.19 86 LEU A CA 1
ATOM 638 C C . LEU A 1 86 ? 14.075 -0.894 -12.437 1.00 83.19 86 LEU A C 1
ATOM 640 O O . LEU A 1 86 ? 14.491 -1.248 -13.543 1.00 83.19 86 LEU A O 1
ATOM 644 N N . GLN A 1 87 ? 14.154 0.379 -12.036 1.00 81.69 87 GLN A N 1
ATOM 645 C CA . GLN A 1 87 ? 14.783 1.423 -12.853 1.00 81.69 87 GLN A CA 1
ATOM 646 C C . GLN A 1 87 ? 16.285 1.175 -13.050 1.00 81.69 87 GLN A C 1
ATOM 648 O O . GLN A 1 87 ? 16.803 1.364 -14.155 1.00 81.69 87 GLN A O 1
ATOM 653 N N . LEU A 1 88 ? 16.994 0.734 -12.007 1.00 87.50 88 LEU A N 1
ATOM 654 C CA . LEU A 1 88 ? 18.408 0.362 -12.087 1.00 87.50 88 LEU A CA 1
ATOM 655 C C . LEU A 1 88 ? 18.619 -0.826 -13.034 1.00 87.50 88 LEU A C 1
ATOM 657 O O . LEU A 1 88 ? 19.473 -0.754 -13.922 1.00 87.50 88 LEU A O 1
ATOM 661 N N . ALA A 1 89 ? 17.803 -1.876 -12.913 1.00 83.56 89 ALA A N 1
ATOM 662 C CA . ALA A 1 89 ? 17.856 -3.037 -13.798 1.00 83.56 89 ALA A CA 1
ATOM 663 C C . ALA A 1 89 ? 17.599 -2.656 -15.266 1.00 83.56 89 ALA A C 1
ATOM 665 O O . ALA A 1 89 ? 18.333 -3.088 -16.157 1.00 83.56 89 ALA A O 1
ATOM 666 N N . ALA A 1 90 ? 16.614 -1.792 -15.530 1.00 81.25 90 ALA A N 1
ATOM 667 C CA . ALA A 1 90 ? 16.327 -1.299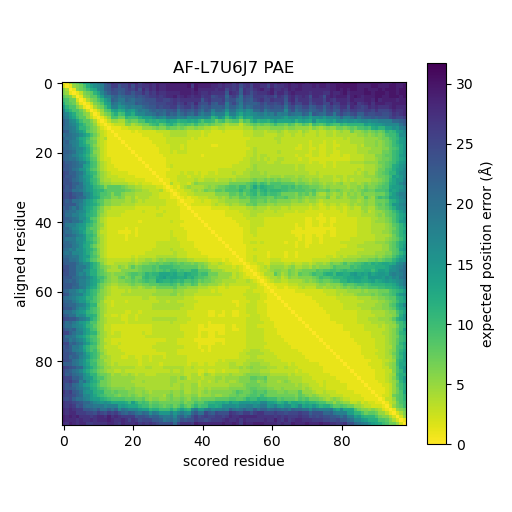 -16.876 1.00 81.25 90 ALA A CA 1
ATOM 668 C C . ALA A 1 90 ? 17.514 -0.525 -17.483 1.00 81.25 90 ALA A C 1
ATOM 670 O O . ALA A 1 90 ? 17.855 -0.724 -18.651 1.00 81.25 90 ALA A O 1
ATOM 671 N N . ARG A 1 91 ? 18.193 0.319 -16.690 1.00 82.94 91 ARG A N 1
ATOM 672 C CA . ARG A 1 91 ? 19.404 1.037 -17.131 1.00 82.94 91 ARG A CA 1
ATOM 673 C C . ARG A 1 91 ? 20.565 0.088 -17.426 1.00 82.94 91 ARG A C 1
ATOM 675 O O . ARG A 1 91 ? 21.243 0.276 -18.433 1.00 82.94 91 ARG A O 1
ATOM 682 N N . ALA A 1 92 ? 20.777 -0.934 -16.595 1.00 84.94 92 ALA A N 1
ATOM 683 C CA . ALA A 1 92 ? 21.820 -1.936 -16.821 1.00 84.94 92 ALA A CA 1
ATOM 684 C C . ALA A 1 92 ? 21.606 -2.693 -18.146 1.00 84.94 92 ALA A C 1
ATOM 686 O O . ALA A 1 92 ? 22.544 -2.856 -18.925 1.00 84.94 92 ALA A O 1
ATOM 687 N N . GLN A 1 93 ? 20.359 -3.064 -18.452 1.00 79.31 93 GLN A N 1
ATOM 688 C CA . GLN A 1 93 ? 19.997 -3.702 -19.723 1.00 79.31 93 GLN A CA 1
ATOM 689 C C . GLN A 1 93 ? 20.214 -2.777 -20.933 1.00 79.31 93 GLN A C 1
ATOM 691 O O . GLN A 1 93 ? 20.664 -3.221 -21.988 1.00 79.31 93 GLN A O 1
ATOM 696 N N . ALA A 1 94 ? 19.941 -1.476 -20.789 1.00 76.19 94 ALA A N 1
ATOM 697 C CA . ALA A 1 94 ? 20.179 -0.493 -21.847 1.00 76.19 94 ALA A CA 1
ATOM 698 C C . ALA A 1 94 ? 21.677 -0.196 -22.074 1.00 76.19 94 ALA A C 1
ATOM 700 O O . ALA A 1 94 ? 22.084 0.078 -23.202 1.00 76.19 94 ALA A O 1
ATOM 701 N N . GLY A 1 95 ? 22.497 -0.254 -21.020 1.00 69.94 95 GLY A N 1
ATOM 702 C CA . GLY A 1 95 ? 23.944 -0.018 -21.079 1.00 69.94 95 GLY A CA 1
ATOM 703 C C . GLY A 1 95 ? 24.772 -1.219 -21.550 1.00 69.94 95 GLY A C 1
ATOM 704 O O . GLY A 1 95 ? 25.861 -1.020 -22.078 1.00 69.94 95 GLY A O 1
ATOM 705 N N . GLY A 1 96 ? 24.257 -2.444 -21.400 1.00 59.38 96 GLY A N 1
ATOM 706 C CA . GLY A 1 96 ? 24.936 -3.685 -21.796 1.00 59.38 96 GLY A CA 1
ATOM 707 C C . GLY A 1 96 ? 24.848 -4.038 -23.285 1.00 59.38 96 GLY A C 1
ATOM 708 O O . GLY A 1 96 ? 25.527 -4.952 -23.736 1.00 59.38 96 GLY A O 1
ATOM 709 N N . LYS A 1 97 ? 24.045 -3.318 -24.081 1.00 56.81 97 LYS A N 1
ATOM 710 C CA . LYS A 1 97 ? 23.897 -3.546 -25.531 1.00 56.81 97 LYS A CA 1
ATOM 711 C C . LYS A 1 97 ? 24.933 -2.760 -26.350 1.00 56.81 97 LYS A C 1
ATOM 713 O O . LYS A 1 97 ? 24.584 -2.022 -27.273 1.00 56.81 97 LYS A O 1
ATOM 718 N N . ARG A 1 98 ? 26.203 -2.874 -25.965 1.00 54.44 98 ARG A N 1
ATOM 719 C CA . ARG A 1 98 ? 27.370 -2.379 -26.707 1.00 54.44 98 ARG A CA 1
ATOM 720 C C . ARG A 1 98 ? 28.480 -3.424 -26.626 1.00 54.44 98 ARG A C 1
ATOM 722 O O . ARG A 1 98 ? 29.442 -3.220 -25.899 1.00 54.44 98 ARG A O 1
ATOM 729 N N . ASP A 1 99 ? 28.303 -4.516 -27.354 1.00 50.22 99 ASP A N 1
ATOM 730 C CA . ASP A 1 99 ? 29.389 -5.373 -27.835 1.00 50.22 99 ASP A CA 1
ATOM 731 C C . ASP A 1 99 ? 28.997 -5.878 -29.230 1.00 50.22 99 ASP A C 1
ATOM 733 O O . ASP A 1 99 ? 27.831 -6.328 -29.373 1.00 50.22 99 ASP A O 1
#

pLDDT: mean 85.2, std 12.54, range [44.56, 97.69]